Protein AF-A0AAE4Z120-F1 (afdb_monomer_lite)

Secondary structure (DSSP, 8-state):
---EEE--SSTTTTPEEEE-S--EE-TTSS-EE--EEE----

Radius of gyration: 11.71 Å; chains: 1; bounding box: 28×20×28 Å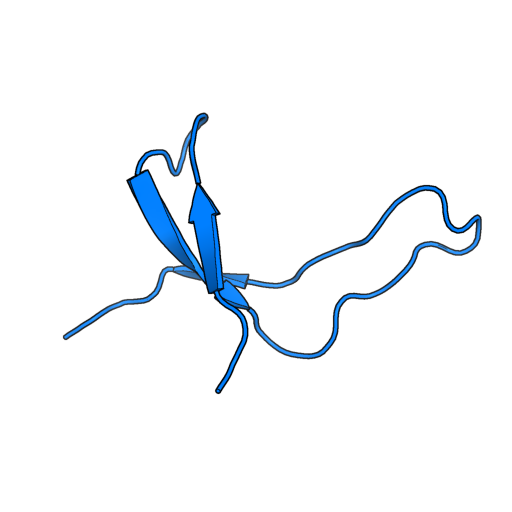

Foldseek 3Di:
DFDWDAACDDPQHRFIWTFDDDWDADPVRPDTHTDTHGPPPD

Structure (mmCIF, N/CA/C/O backbone):
data_AF-A0AAE4Z120-F1
#
_entry.id   AF-A0AAE4Z120-F1
#
loop_
_atom_site.group_PDB
_atom_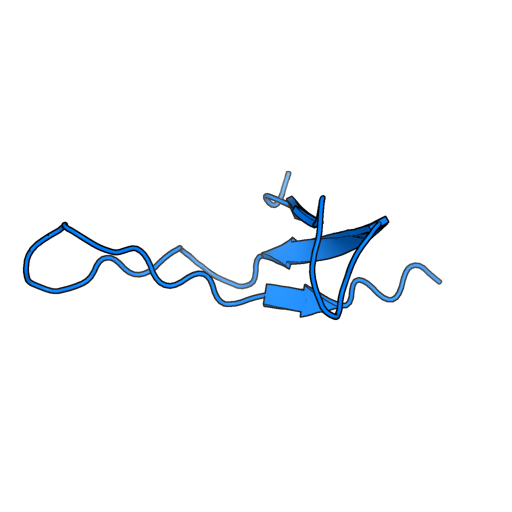site.id
_atom_site.type_symbol
_atom_site.label_atom_id
_atom_site.label_alt_id
_atom_site.label_comp_id
_atom_site.label_asym_id
_atom_site.label_entity_id
_atom_site.label_seq_id
_atom_site.pdbx_PDB_ins_code
_atom_site.Cartn_x
_atom_site.Cartn_y
_atom_site.Cartn_z
_atom_site.occupancy
_atom_site.B_iso_or_equiv
_atom_site.auth_seq_id
_atom_site.auth_comp_id
_atom_site.auth_asym_id
_atom_site.auth_atom_id
_atom_site.pdbx_PDB_model_num
ATOM 1 N N . ALA A 1 1 ? 9.600 -13.604 5.068 1.00 56.66 1 ALA A N 1
ATOM 2 C CA . ALA A 1 1 ? 9.324 -12.937 3.779 1.00 56.66 1 ALA A CA 1
ATOM 3 C C . ALA A 1 1 ? 8.743 -11.561 4.077 1.00 56.66 1 ALA A C 1
ATOM 5 O O . ALA A 1 1 ? 7.867 -11.485 4.928 1.00 56.66 1 ALA A O 1
ATOM 6 N N . ALA A 1 2 ? 9.254 -10.491 3.466 1.00 73.00 2 ALA A N 1
ATOM 7 C CA . ALA A 1 2 ? 8.654 -9.163 3.608 1.00 73.00 2 ALA A CA 1
ATOM 8 C C . ALA A 1 2 ? 7.393 -9.064 2.731 1.00 73.00 2 ALA A C 1
ATOM 10 O O . ALA A 1 2 ? 7.370 -9.613 1.626 1.00 73.00 2 ALA A O 1
ATOM 11 N N . SER A 1 3 ? 6.351 -8.390 3.220 1.00 87.75 3 SER A N 1
ATOM 12 C CA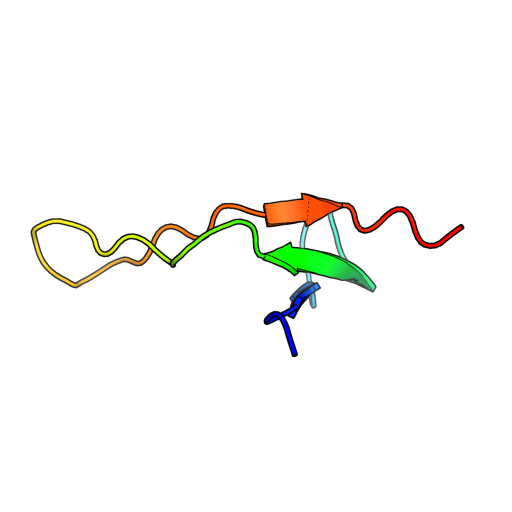 . SER A 1 3 ? 5.131 -8.141 2.443 1.00 87.75 3 SER A CA 1
ATOM 13 C C . SER A 1 3 ? 5.427 -7.262 1.222 1.00 87.75 3 SER A C 1
ATOM 15 O O . SER A 1 3 ? 6.282 -6.376 1.264 1.00 87.75 3 SER A O 1
ATOM 17 N N . ARG A 1 4 ? 4.708 -7.503 0.123 1.00 92.19 4 ARG A N 1
ATOM 18 C CA . ARG A 1 4 ? 4.817 -6.746 -1.132 1.00 92.19 4 ARG A CA 1
ATOM 19 C C . ARG A 1 4 ? 3.431 -6.311 -1.590 1.00 92.19 4 ARG A C 1
ATOM 21 O O . ARG A 1 4 ? 2.464 -7.039 -1.377 1.00 92.19 4 ARG A O 1
ATOM 28 N N . LEU A 1 5 ? 3.344 -5.145 -2.222 1.00 92.75 5 LEU A N 1
ATOM 29 C CA . LEU A 1 5 ? 2.106 -4.610 -2.784 1.00 92.75 5 LEU A CA 1
ATOM 30 C C . LEU A 1 5 ? 2.145 -4.726 -4.305 1.00 92.75 5 LEU A C 1
ATOM 32 O O . LEU A 1 5 ? 3.041 -4.172 -4.935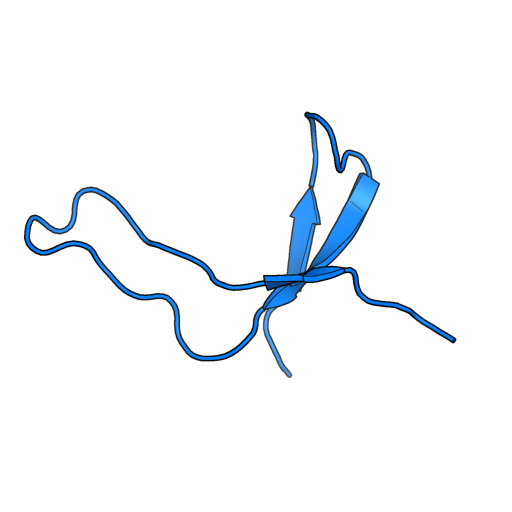 1.00 92.75 5 LEU A O 1
ATOM 36 N N . HIS A 1 6 ? 1.163 -5.412 -4.887 1.00 94.50 6 HIS A N 1
ATOM 37 C CA . HIS A 1 6 ? 0.920 -5.385 -6.325 1.00 94.50 6 HIS A CA 1
ATOM 38 C C . HIS A 1 6 ? -0.133 -4.319 -6.637 1.00 94.50 6 HIS A C 1
ATOM 40 O O . HIS A 1 6 ? -1.262 -4.393 -6.150 1.00 94.50 6 HIS A O 1
ATOM 46 N N . VAL A 1 7 ? 0.239 -3.312 -7.425 1.00 95.12 7 VAL A N 1
ATOM 47 C CA . VAL A 1 7 ? -0.638 -2.180 -7.737 1.00 95.12 7 VAL A CA 1
ATOM 48 C C . VAL A 1 7 ? -1.488 -2.490 -8.969 1.00 95.12 7 VAL A C 1
ATOM 50 O O . VAL A 1 7 ? -1.002 -2.455 -10.093 1.00 95.12 7 VAL A O 1
ATOM 53 N N . LEU A 1 8 ? -2.783 -2.734 -8.775 1.00 96.75 8 LEU A N 1
ATOM 54 C CA . LEU A 1 8 ? -3.693 -3.114 -9.868 1.00 96.75 8 LEU A CA 1
ATOM 55 C C . LEU A 1 8 ? -4.121 -1.934 -10.763 1.00 96.75 8 LEU A C 1
ATOM 57 O O . LEU A 1 8 ? -4.564 -2.126 -11.895 1.00 96.75 8 LEU A O 1
ATOM 61 N N . SER A 1 9 ? -4.051 -0.698 -10.260 1.00 96.31 9 SER A N 1
ATOM 62 C CA . SER A 1 9 ? -4.490 0.500 -10.989 1.00 96.31 9 SER A CA 1
ATOM 63 C C . SER A 1 9 ? -3.844 1.782 -10.448 1.00 96.31 9 SER A C 1
ATOM 65 O O . SER A 1 9 ? -3.270 1.783 -9.360 1.00 96.31 9 SER A O 1
ATOM 67 N N . GLY A 1 10 ? -3.937 2.880 -11.205 1.00 95.06 10 GLY A N 1
ATOM 68 C CA . GLY A 1 10 ? -3.378 4.182 -10.827 1.00 95.06 10 GLY A CA 1
ATOM 69 C C . GLY A 1 10 ? -1.971 4.447 -11.388 1.00 95.06 10 GLY A C 1
ATOM 70 O O . GLY A 1 10 ? -1.549 3.774 -12.329 1.00 95.06 10 GLY A O 1
ATOM 71 N N . PRO A 1 11 ? -1.242 5.438 -10.841 1.00 95.12 11 PRO A N 1
ATOM 72 C CA . PRO A 1 11 ? 0.023 5.921 -11.412 1.00 95.12 11 PRO A CA 1
ATOM 73 C C . PRO A 1 11 ? 1.172 4.902 -11.356 1.00 95.12 11 PRO A C 1
ATOM 75 O O . PRO A 1 11 ? 2.124 5.014 -12.119 1.00 95.12 11 PRO A O 1
ATOM 78 N N . TRP A 1 12 ? 1.071 3.893 -10.487 1.00 93.19 12 TRP A N 1
ATOM 79 C CA . TRP A 1 12 ? 2.062 2.822 -10.334 1.00 93.19 12 TRP A CA 1
ATOM 80 C C . TRP A 1 12 ? 1.540 1.459 -10.815 1.00 93.19 12 TRP A C 1
ATOM 82 O O . TRP A 1 12 ? 2.015 0.435 -10.337 1.00 93.19 12 TRP A O 1
ATOM 92 N N . ARG A 1 13 ? 0.540 1.429 -11.711 1.00 95.38 13 ARG A N 1
ATOM 93 C CA . ARG A 1 13 ? -0.090 0.192 -12.213 1.00 95.38 13 ARG A CA 1
ATOM 94 C C . ARG A 1 13 ? 0.945 -0.860 -12.645 1.00 95.38 13 ARG A C 1
ATOM 96 O O . ARG A 1 13 ? 1.957 -0.526 -13.258 1.00 95.38 13 ARG A O 1
ATOM 103 N N . ASP A 1 14 ? 0.663 -2.116 -12.306 1.00 94.81 14 ASP A N 1
ATOM 104 C CA . ASP A 1 14 ? 1.463 -3.316 -12.584 1.00 94.81 14 ASP A CA 1
ATOM 105 C C . ASP A 1 14 ? 2.868 -3.298 -11.954 1.00 94.81 14 ASP A C 1
ATOM 107 O O . ASP A 1 14 ? 3.728 -4.116 -12.284 1.00 94.81 14 ASP A O 1
ATOM 111 N N . ARG A 1 15 ? 3.140 -2.372 -11.022 1.00 94.12 15 ARG A N 1
ATOM 112 C CA . ARG A 1 15 ? 4.375 -2.375 -10.230 1.00 94.12 15 ARG A CA 1
ATOM 113 C C . ARG A 1 15 ? 4.203 -3.161 -8.940 1.00 94.12 15 ARG A C 1
ATOM 115 O O . ARG A 1 15 ? 3.152 -3.132 -8.296 1.00 94.12 15 ARG A O 1
ATOM 122 N N . ILE A 1 16 ? 5.296 -3.810 -8.546 1.00 93.19 16 ILE A N 1
ATOM 123 C CA . ILE A 1 16 ? 5.459 -4.420 -7.232 1.00 93.19 16 ILE A CA 1
ATOM 124 C C . ILE A 1 16 ? 6.232 -3.446 -6.338 1.00 93.19 16 ILE A C 1
ATOM 126 O O . ILE A 1 16 ? 7.364 -3.059 -6.638 1.00 93.19 16 ILE A O 1
ATOM 130 N N . LEU A 1 17 ? 5.613 -3.029 -5.237 1.00 93.44 17 LEU A N 1
ATOM 131 C CA . LEU A 1 17 ? 6.229 -2.171 -4.229 1.00 93.44 17 LEU A CA 1
ATOM 132 C C . LEU A 1 17 ? 6.637 -3.013 -3.023 1.00 93.44 17 LEU A C 1
ATOM 134 O O . LEU A 1 17 ? 5.877 -3.858 -2.543 1.00 93.44 17 LEU A O 1
ATOM 138 N N . ASN A 1 18 ? 7.835 -2.761 -2.509 1.00 92.88 18 ASN A N 1
ATOM 139 C CA . ASN A 1 18 ? 8.310 -3.386 -1.283 1.00 92.88 18 ASN A CA 1
ATOM 140 C C . ASN A 1 18 ? 7.784 -2.593 -0.090 1.00 92.88 18 ASN A C 1
ATOM 142 O O . ASN A 1 18 ? 8.016 -1.383 -0.011 1.00 92.88 18 ASN A O 1
ATOM 146 N N . VAL A 1 19 ? 7.090 -3.268 0.829 1.00 92.06 19 VAL A N 1
ATOM 147 C CA . VAL A 1 19 ? 6.646 -2.652 2.084 1.00 92.06 19 VAL A CA 1
ATOM 148 C C . VAL A 1 19 ? 7.865 -2.409 2.968 1.00 92.06 19 VAL A C 1
ATOM 150 O O . VAL A 1 19 ? 8.719 -3.284 3.122 1.00 92.06 19 VAL A O 1
ATOM 153 N N . VAL A 1 20 ? 7.956 -1.206 3.524 1.00 91.56 20 VAL A N 1
ATOM 154 C CA . VAL A 1 20 ? 9.050 -0.772 4.390 1.00 91.56 20 VAL A CA 1
ATOM 155 C C . VAL A 1 20 ? 8.495 -0.558 5.791 1.00 91.56 20 VAL A C 1
ATOM 157 O O . VAL A 1 20 ? 7.626 0.283 5.995 1.00 91.56 20 VAL A O 1
ATOM 160 N N . GLY A 1 21 ? 9.025 -1.298 6.763 1.00 89.38 21 GLY A N 1
ATOM 161 C CA . GLY A 1 21 ? 8.554 -1.230 8.145 1.00 89.38 21 GLY A CA 1
ATOM 162 C C . GLY A 1 21 ? 7.184 -1.883 8.350 1.00 89.38 21 GLY A C 1
ATOM 163 O O . GLY A 1 21 ? 6.715 -2.669 7.525 1.00 89.38 21 GLY A O 1
ATOM 164 N N . LEU A 1 22 ? 6.574 -1.586 9.498 1.00 90.94 22 LEU A N 1
ATOM 165 C CA . LEU A 1 22 ? 5.238 -2.062 9.846 1.00 90.94 22 LEU A CA 1
ATOM 166 C C . LEU A 1 22 ? 4.181 -1.056 9.362 1.00 90.94 22 LEU A C 1
ATOM 168 O O . LEU A 1 22 ? 4.412 0.147 9.478 1.00 90.94 22 LEU A O 1
ATOM 172 N N . PRO A 1 23 ? 3.024 -1.519 8.858 1.00 91.38 23 PRO A N 1
ATOM 173 C CA . PRO A 1 23 ? 1.890 -0.644 8.583 1.00 91.38 23 PRO A CA 1
ATOM 174 C C . PRO A 1 23 ? 1.449 0.117 9.839 1.00 91.38 23 PRO A C 1
ATOM 176 O O . PRO A 1 23 ? 1.350 -0.476 10.915 1.00 91.38 23 PRO A O 1
ATOM 179 N N . VAL A 1 24 ? 1.174 1.413 9.697 1.00 94.00 24 VAL A N 1
ATOM 180 C CA . VAL A 1 24 ? 0.819 2.296 10.814 1.00 94.00 24 VAL A CA 1
ATOM 181 C C . VAL A 1 24 ? -0.689 2.549 10.787 1.00 94.00 24 VAL A C 1
ATOM 183 O O . VAL A 1 24 ? -1.180 3.143 9.824 1.00 94.00 24 VAL A O 1
ATOM 186 N N . PRO A 1 25 ? -1.458 2.076 11.783 1.00 94.56 25 PRO A N 1
ATOM 187 C CA . PRO A 1 25 ? -2.882 2.375 11.857 1.00 94.56 25 PRO A CA 1
ATOM 188 C C . PRO A 1 25 ? -3.090 3.843 12.223 1.00 94.56 25 PRO A C 1
ATOM 190 O O . PRO A 1 25 ? -2.322 4.415 13.000 1.00 94.56 25 PRO A O 1
ATOM 193 N N . ASP A 1 26 ? -4.142 4.453 11.687 1.00 93.56 26 ASP A N 1
ATOM 194 C CA . ASP A 1 26 ? -4.571 5.759 12.173 1.00 93.56 26 ASP A CA 1
ATOM 195 C C . ASP A 1 26 ? -5.209 5.643 13.572 1.00 93.56 26 ASP A C 1
ATOM 197 O O . ASP A 1 26 ? -5.597 4.561 14.019 1.00 93.56 26 ASP A O 1
ATOM 201 N N . THR A 1 27 ? -5.349 6.772 14.269 1.00 92.06 27 THR A N 1
ATOM 202 C CA . THR A 1 27 ? -5.866 6.820 15.648 1.00 92.06 27 THR A CA 1
ATOM 203 C C . THR A 1 27 ? -7.302 6.314 15.792 1.00 92.06 27 THR A C 1
ATOM 205 O O . THR A 1 27 ? -7.682 5.878 16.876 1.00 92.06 27 THR A O 1
ATOM 208 N N . THR A 1 28 ? -8.098 6.363 14.723 1.00 93.06 28 THR A N 1
ATOM 209 C CA . THR A 1 28 ? -9.493 5.901 14.695 1.00 93.06 28 THR A CA 1
ATOM 210 C C . THR A 1 28 ? -9.641 4.464 14.189 1.00 93.06 28 THR A C 1
ATOM 212 O O . THR A 1 28 ? -10.719 3.887 14.321 1.00 93.06 28 THR A O 1
ATOM 215 N N . GLY A 1 29 ? -8.579 3.868 13.631 1.00 89.00 29 GLY A N 1
ATOM 216 C CA . GLY A 1 29 ? -8.582 2.513 13.071 1.00 89.00 29 GLY A CA 1
ATOM 217 C C . GLY A 1 29 ? -9.339 2.357 11.743 1.00 89.00 29 GLY A C 1
ATOM 218 O O . GLY A 1 29 ? -9.606 1.231 11.329 1.00 89.00 29 GLY A O 1
ATOM 219 N N . GLY A 1 30 ? -9.704 3.453 11.072 1.00 95.81 30 GLY A N 1
ATOM 220 C CA . GLY A 1 30 ? -10.397 3.441 9.777 1.00 95.81 30 GLY A CA 1
ATOM 221 C C . GLY A 1 30 ? -9.469 3.413 8.555 1.00 95.81 30 GLY A C 1
ATOM 222 O O . GLY A 1 30 ? -9.923 3.196 7.431 1.00 95.81 30 GLY A O 1
ATOM 223 N N . ARG A 1 31 ? -8.175 3.666 8.748 1.00 95.19 31 ARG A N 1
ATOM 224 C CA . ARG A 1 31 ? -7.131 3.786 7.731 1.00 95.19 31 ARG A CA 1
ATOM 225 C C . ARG A 1 31 ? -5.835 3.147 8.223 1.00 95.19 31 ARG A C 1
ATOM 227 O O . ARG A 1 31 ? -5.513 3.122 9.408 1.00 95.19 31 ARG A O 1
ATOM 234 N N . LEU A 1 32 ? -5.065 2.660 7.261 1.00 94.56 32 LEU A N 1
ATOM 235 C CA . LEU A 1 32 ? -3.755 2.073 7.486 1.00 94.56 32 LEU A CA 1
ATOM 236 C C . LEU A 1 32 ? -2.771 2.721 6.519 1.00 94.56 32 LEU A C 1
ATOM 238 O O . LEU A 1 32 ? -2.951 2.641 5.303 1.00 94.56 32 LEU A O 1
ATOM 242 N N . GLU A 1 33 ? -1.745 3.370 7.052 1.00 94.44 33 GLU A N 1
ATOM 243 C CA . GLU A 1 33 ? -0.660 3.918 6.252 1.00 94.44 33 GLU A CA 1
ATOM 244 C C . GLU A 1 33 ? 0.390 2.833 5.998 1.00 94.44 33 GLU A C 1
ATOM 246 O O . GLU A 1 33 ? 0.886 2.185 6.924 1.00 94.44 33 GLU A O 1
ATOM 251 N N . ILE A 1 34 ? 0.722 2.613 4.724 1.00 94.19 34 ILE A N 1
ATOM 252 C CA . ILE A 1 34 ? 1.723 1.629 4.313 1.00 94.19 34 ILE A CA 1
ATOM 253 C C . ILE A 1 34 ? 2.853 2.360 3.604 1.00 94.19 34 ILE A C 1
ATOM 255 O O . ILE A 1 34 ? 2.738 2.735 2.434 1.00 94.19 34 ILE A O 1
ATOM 259 N N . LEU A 1 35 ? 3.974 2.517 4.305 1.00 94.38 35 LEU A N 1
ATOM 260 C CA . LEU A 1 35 ? 5.190 3.013 3.686 1.00 94.38 35 LEU A CA 1
ATOM 261 C C . LEU A 1 35 ? 5.751 1.935 2.759 1.00 94.38 35 LEU A C 1
ATOM 263 O O . LEU A 1 35 ? 5.957 0.782 3.141 1.00 94.38 35 LEU A O 1
ATOM 267 N N . CYS A 1 36 ? 6.001 2.306 1.513 1.00 93.62 36 CYS A N 1
ATOM 268 C CA . CYS A 1 36 ? 6.553 1.400 0.525 1.00 93.62 36 CYS A CA 1
ATOM 269 C C . CYS A 1 36 ? 7.510 2.135 -0.405 1.00 93.62 36 CYS A C 1
ATOM 271 O O . CYS A 1 36 ? 7.509 3.361 -0.510 1.00 93.62 36 CYS A O 1
ATOM 273 N N . ARG A 1 37 ? 8.359 1.363 -1.077 1.00 92.69 37 ARG A N 1
ATOM 274 C CA . ARG A 1 37 ? 9.269 1.867 -2.104 1.00 92.69 37 ARG A CA 1
ATOM 275 C C . ARG A 1 37 ? 9.142 1.026 -3.357 1.00 92.69 37 ARG A C 1
ATOM 277 O O . ARG A 1 37 ? 8.876 -0.174 -3.269 1.00 92.69 37 ARG A O 1
ATOM 284 N N . LEU A 1 38 ? 9.389 1.639 -4.513 1.00 91.00 38 LEU A N 1
ATOM 285 C CA . LEU A 1 38 ? 9.501 0.891 -5.757 1.00 91.00 38 LEU A CA 1
ATOM 286 C C . LEU A 1 38 ? 10.591 -0.170 -5.587 1.00 91.00 38 LEU A C 1
ATOM 288 O O . LEU A 1 38 ? 11.730 0.145 -5.222 1.00 91.00 38 LEU A O 1
ATOM 292 N N . GLY A 1 39 ? 10.214 -1.430 -5.792 1.00 76.38 39 GLY A N 1
ATOM 293 C CA . GLY A 1 39 ? 11.177 -2.508 -5.875 1.00 76.38 39 GLY A CA 1
ATOM 294 C C . GLY A 1 39 ? 11.979 -2.324 -7.151 1.00 76.38 39 GLY A C 1
ATOM 295 O O . GLY A 1 39 ? 11.491 -2.619 -8.233 1.00 76.38 39 GLY A O 1
ATOM 296 N N . GLY A 1 40 ? 13.192 -1.790 -7.031 1.00 59.41 40 GLY A N 1
ATOM 297 C CA . GLY A 1 40 ? 14.198 -1.955 -8.068 1.00 59.41 40 GLY A CA 1
ATOM 298 C C . GLY A 1 40 ? 14.699 -3.386 -7.980 1.00 59.41 40 GLY A C 1
ATOM 299 O O . GLY A 1 40 ? 15.669 -3.645 -7.272 1.00 59.41 40 GLY A O 1
ATOM 300 N N . GLU A 1 41 ? 13.995 -4.316 -8.617 1.00 54.50 41 GLU A N 1
ATOM 301 C CA . GLU A 1 41 ? 14.592 -5.600 -8.964 1.00 54.50 41 GLU A CA 1
ATOM 302 C C . GLU A 1 41 ? 15.735 -5.276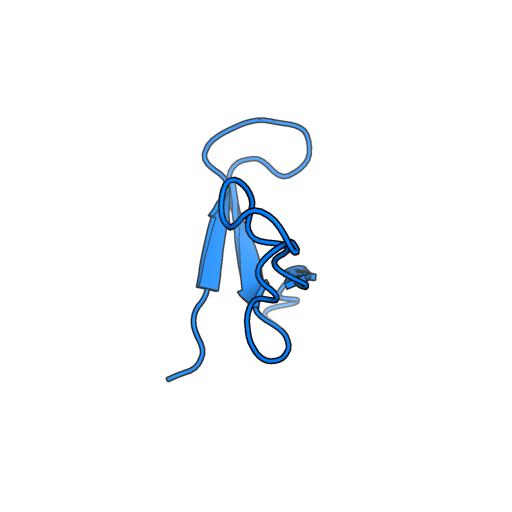 -9.935 1.00 54.50 41 GLU A C 1
ATOM 304 O O . GLU A 1 41 ? 15.499 -4.763 -11.030 1.00 54.50 41 GLU A O 1
ATOM 309 N N . LYS A 1 42 ? 16.977 -5.458 -9.481 1.0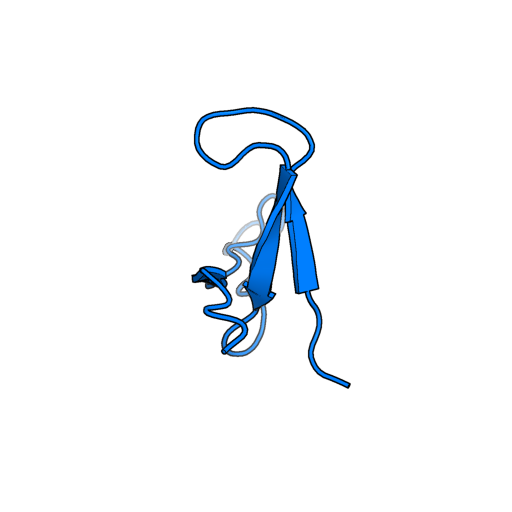0 44.91 42 LYS A N 1
ATOM 310 C CA . LYS A 1 42 ? 18.120 -5.637 -10.371 1.00 44.91 42 LYS A CA 1
ATOM 311 C C . LYS A 1 42 ? 18.476 -7.108 -10.365 1.00 44.91 42 LYS A C 1
ATOM 313 O O . LYS A 1 42 ? 18.467 -7.677 -9.249 1.00 44.91 42 LYS A O 1
#

pLDDT: mean 88.69, std 12.23, range [44.91, 96.75]

Organism: NCBI:txid2081791

Sequence (42 aa):
AASRLHVLSGPWRDRILNVVGLPVPDTTGGRLEILCRLGGEK